Protein AF-A0A523MF38-F1 (afdb_monomer)

Foldseek 3Di:
DVVLQVLLVVLLCLLPDDPDPDPSVVQPVVALVSLVVQLVVLVVQLVVCVVVVPPVSVVVSVVSNSSSVSSNQVSVVHHPVNVVVVVVVVVD

pLDDT: mean 94.67, std 7.99, range [58.09, 98.81]

Solvent-accessible surface area (backbone atoms only — not comparable to full-atom values): 5080 Å² total; per-residue (Å²): 109,71,65,61,57,52,49,49,54,53,51,55,54,37,66,71,53,78,93,64,93,44,72,67,29,52,43,57,75,61,31,66,72,52,35,54,49,48,32,53,50,27,50,51,51,24,51,51,23,54,74,68,66,36,65,68,48,30,55,50,27,47,50,50,25,50,52,35,46,54,52,46,32,51,74,68,79,41,53,73,64,59,55,50,51,54,55,55,60,71,75,105

Secondary structure (DSSP, 8-state):
-HHHHHHHHHHHHHHH-SS---HHHHHHHHHHHHHHHHHHHHHHHHHHHHHHT-HHHHHHHHHHHHHHHHHHHHHTT--HHHHHHHHHHHT-

Structure (mmCIF, N/CA/C/O backbone):
data_AF-A0A523MF38-F1
#
_entry.id   AF-A0A523MF38-F1
#
loop_
_atom_site.group_PDB
_atom_site.id
_atom_site.type_symbol
_atom_site.label_atom_id
_atom_site.label_alt_id
_atom_site.label_comp_id
_atom_site.label_asym_id
_atom_site.label_entity_id
_atom_site.label_seq_id
_atom_site.pdbx_PDB_ins_code
_atom_site.Cartn_x
_atom_site.Cartn_y
_atom_site.Cartn_z
_atom_site.occupancy
_atom_site.B_iso_or_equiv
_atom_site.auth_seq_id
_atom_site.auth_comp_id
_atom_site.auth_asym_id
_atom_site.auth_atom_id
_atom_site.pdbx_PDB_model_num
ATOM 1 N N . MET A 1 1 ? -9.273 -13.966 0.418 1.00 60.72 1 MET A N 1
ATOM 2 C CA . MET A 1 1 ? -7.906 -14.173 -0.108 1.00 60.72 1 MET A CA 1
ATOM 3 C C . MET A 1 1 ? -7.856 -14.233 -1.630 1.00 60.72 1 MET A C 1
ATOM 5 O O . MET A 1 1 ? -7.016 -13.535 -2.169 1.00 60.72 1 MET A O 1
ATOM 9 N N . ALA A 1 2 ? -8.759 -14.955 -2.317 1.00 82.88 2 ALA A N 1
ATOM 10 C CA . ALA A 1 2 ? -8.776 -15.042 -3.791 1.00 82.88 2 ALA A CA 1
ATOM 11 C C . ALA A 1 2 ? -8.624 -13.682 -4.504 1.00 82.88 2 ALA A C 1
ATOM 13 O O . ALA A 1 2 ? -7.739 -13.524 -5.337 1.00 82.88 2 ALA A O 1
ATOM 14 N N . PHE A 1 3 ? -9.380 -12.665 -4.075 1.00 93.56 3 PHE A N 1
ATOM 15 C CA . PHE A 1 3 ? -9.300 -11.333 -4.680 1.00 93.56 3 PHE A CA 1
ATOM 16 C C . PHE A 1 3 ? -7.942 -10.626 -4.504 1.00 93.56 3 PHE A C 1
ATOM 18 O O . PHE A 1 3 ? -7.509 -9.926 -5.409 1.00 93.56 3 PHE A O 1
ATOM 25 N N . LEU A 1 4 ? -7.242 -10.792 -3.373 1.00 93.56 4 LEU A N 1
ATOM 26 C CA . LEU A 1 4 ? -5.935 -10.139 -3.179 1.00 93.56 4 LEU A CA 1
ATOM 27 C C . LEU A 1 4 ? -4.865 -10.752 -4.089 1.00 93.56 4 LEU A C 1
ATOM 29 O O . LEU A 1 4 ? -4.020 -10.033 -4.611 1.00 93.56 4 LEU A O 1
ATOM 33 N N . THR A 1 5 ? -4.941 -12.061 -4.330 1.00 93.75 5 THR A N 1
ATOM 34 C CA . THR A 1 5 ? -4.092 -12.747 -5.310 1.00 93.75 5 THR A CA 1
ATOM 35 C C . THR A 1 5 ? -4.429 -12.322 -6.744 1.00 93.75 5 THR A C 1
ATOM 37 O O . THR A 1 5 ? -3.529 -12.082 -7.544 1.00 93.75 5 THR A O 1
ATOM 40 N N . GLU A 1 6 ? -5.713 -12.163 -7.079 1.00 95.81 6 GLU A N 1
ATOM 41 C CA . GLU A 1 6 ? -6.130 -11.604 -8.376 1.00 95.81 6 GLU A CA 1
ATOM 42 C C . GLU A 1 6 ? -5.622 -10.166 -8.562 1.00 95.81 6 GLU A C 1
ATOM 44 O O . GLU A 1 6 ? -5.096 -9.817 -9.620 1.00 95.81 6 GLU A O 1
ATOM 49 N N . LEU A 1 7 ? -5.730 -9.338 -7.522 1.00 96.38 7 LEU A N 1
ATOM 50 C CA . LEU A 1 7 ? -5.243 -7.963 -7.523 1.00 96.38 7 LEU A CA 1
ATOM 51 C C . LEU A 1 7 ? -3.722 -7.898 -7.706 1.00 96.38 7 LEU A C 1
ATOM 53 O O . LEU A 1 7 ? -3.249 -7.102 -8.515 1.00 96.38 7 LEU A O 1
ATOM 57 N N . GLU A 1 8 ? -2.961 -8.750 -7.015 1.00 95.88 8 GLU A N 1
ATOM 58 C CA . GLU A 1 8 ? -1.514 -8.894 -7.219 1.00 95.88 8 GLU A CA 1
ATOM 59 C C . GLU A 1 8 ? -1.194 -9.221 -8.688 1.00 95.88 8 GLU A C 1
ATOM 61 O O . GLU A 1 8 ? -0.353 -8.561 -9.303 1.00 95.88 8 GLU A O 1
ATOM 66 N N . ALA A 1 9 ? -1.909 -10.177 -9.292 1.00 95.38 9 ALA A N 1
ATOM 67 C CA . ALA A 1 9 ? -1.713 -10.540 -10.695 1.00 95.38 9 ALA A CA 1
ATOM 68 C C . ALA A 1 9 ? -1.988 -9.360 -11.649 1.00 95.38 9 ALA A C 1
ATOM 70 O O . ALA A 1 9 ? -1.231 -9.135 -12.598 1.00 95.38 9 ALA A O 1
ATOM 71 N N . VAL A 1 10 ? -3.028 -8.564 -11.374 1.00 95.62 10 VAL A N 1
ATOM 72 C CA . VAL A 1 10 ? -3.335 -7.331 -12.121 1.00 95.62 10 VAL A CA 1
ATOM 73 C C . VAL A 1 10 ? -2.245 -6.269 -11.935 1.00 95.62 10 VAL A C 1
ATOM 75 O O . VAL A 1 10 ? -1.881 -5.580 -12.8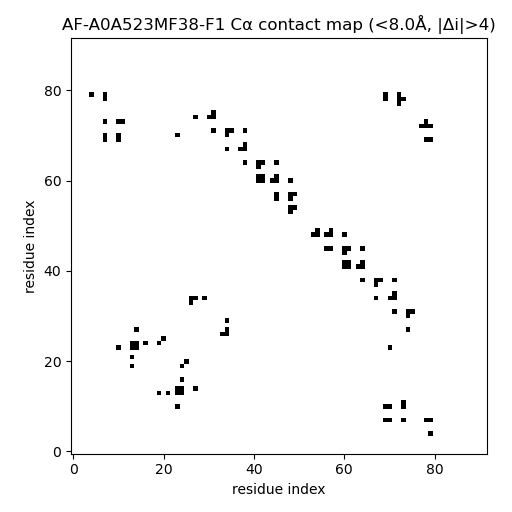90 1.00 95.62 10 VAL A O 1
ATOM 78 N N . ILE A 1 11 ? -1.703 -6.109 -10.727 1.00 96.75 11 ILE A N 1
ATOM 79 C CA . ILE A 1 11 ? -0.608 -5.167 -10.455 1.00 96.75 11 ILE A CA 1
ATOM 80 C C . ILE A 1 11 ? 0.639 -5.568 -11.252 1.00 96.75 11 ILE A C 1
ATOM 82 O O . ILE A 1 11 ? 1.203 -4.734 -11.970 1.00 96.75 11 ILE A O 1
ATOM 86 N N . ARG A 1 12 ? 1.009 -6.851 -11.213 1.00 95.56 12 ARG A N 1
ATOM 87 C CA . ARG A 1 12 ? 2.135 -7.411 -11.970 1.00 95.56 12 ARG A CA 1
ATOM 88 C C . ARG A 1 12 ? 1.972 -7.216 -13.474 1.00 95.56 12 ARG A C 1
ATOM 90 O O . ARG A 1 12 ? 2.897 -6.753 -14.141 1.00 95.56 12 ARG A O 1
ATOM 97 N N . SER A 1 13 ? 0.784 -7.486 -14.019 1.00 94.44 13 SER A N 1
ATOM 98 C CA . SER A 1 13 ? 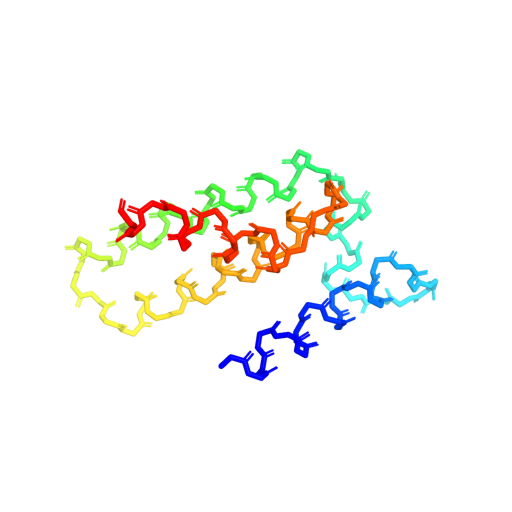0.526 -7.284 -15.451 1.00 94.44 13 SER A CA 1
ATOM 99 C C . SER A 1 13 ? 0.660 -5.810 -15.858 1.00 94.44 13 SER A C 1
ATOM 101 O O . SER A 1 13 ? 1.121 -5.499 -16.956 1.00 94.44 13 SER A O 1
ATOM 103 N N . ARG A 1 14 ? 0.301 -4.873 -14.970 1.00 94.31 14 ARG A N 1
ATOM 104 C CA . ARG A 1 14 ? 0.445 -3.429 -15.213 1.00 94.31 14 ARG A CA 1
ATOM 105 C C . ARG A 1 14 ? 1.890 -2.941 -15.109 1.00 94.31 14 ARG A C 1
ATOM 107 O O . ARG A 1 14 ? 2.220 -1.965 -15.783 1.00 94.31 14 ARG A O 1
ATOM 114 N N . ARG A 1 15 ? 2.757 -3.603 -14.333 1.00 91.50 15 ARG A N 1
ATOM 115 C CA . ARG A 1 15 ? 4.201 -3.297 -14.278 1.00 91.50 15 ARG A CA 1
ATOM 116 C C . ARG A 1 15 ? 4.838 -3.428 -15.661 1.00 91.50 15 ARG A C 1
ATOM 118 O O . ARG A 1 15 ? 5.521 -2.507 -16.113 1.00 91.5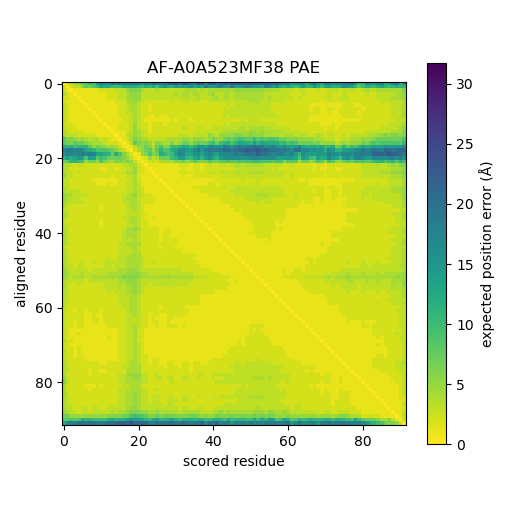0 15 ARG A O 1
ATOM 125 N N . THR A 1 16 ? 4.542 -4.519 -16.366 1.00 86.75 16 THR A N 1
ATOM 126 C CA . THR A 1 16 ? 5.144 -4.858 -17.668 1.00 86.75 16 THR A CA 1
ATOM 127 C C . THR A 1 16 ? 4.390 -4.296 -18.875 1.00 86.75 16 THR A C 1
ATOM 129 O O . THR A 1 16 ? 4.974 -4.170 -19.948 1.00 86.75 16 THR A O 1
ATOM 132 N N . ALA A 1 17 ? 3.128 -3.881 -18.716 1.00 86.88 17 ALA A N 1
ATOM 133 C CA . ALA A 1 17 ? 2.324 -3.336 -19.809 1.00 86.88 17 ALA A CA 1
ATOM 134 C C . ALA A 1 17 ? 2.973 -2.110 -20.488 1.00 86.88 17 ALA A C 1
ATOM 136 O O . ALA A 1 17 ? 3.404 -1.157 -19.828 1.00 86.88 17 ALA A O 1
ATOM 137 N N . THR A 1 18 ? 2.992 -2.103 -21.823 1.00 78.12 18 THR A N 1
ATOM 138 C CA . THR A 1 18 ? 3.445 -0.981 -22.661 1.00 78.12 18 THR A CA 1
ATOM 139 C C . THR A 1 18 ? 2.257 -0.130 -23.112 1.00 78.12 18 THR A C 1
ATOM 141 O O . THR A 1 18 ? 1.245 -0.669 -23.547 1.00 78.12 18 THR A O 1
ATOM 144 N N . GLY A 1 19 ? 2.359 1.201 -23.033 1.00 67.00 19 GLY A N 1
ATOM 145 C CA . GLY A 1 19 ? 1.348 2.124 -23.582 1.00 67.00 19 GLY A CA 1
ATOM 146 C C . GLY A 1 19 ? 0.033 2.252 -22.795 1.00 67.00 19 GLY A C 1
ATOM 147 O O . GLY A 1 19 ? -0.793 3.098 -23.131 1.00 67.00 19 GLY A O 1
ATOM 148 N N . ALA A 1 20 ? -0.168 1.475 -21.728 1.00 68.50 20 ALA A N 1
ATOM 149 C CA . ALA A 1 20 ? -1.365 1.568 -20.897 1.00 68.50 20 ALA A CA 1
ATOM 150 C C . ALA A 1 20 ? -1.312 2.796 -19.968 1.00 68.50 20 ALA A C 1
ATOM 152 O O . ALA A 1 20 ? -0.467 2.874 -19.072 1.00 68.50 20 ALA A O 1
ATOM 153 N N . LYS A 1 21 ? -2.258 3.733 -20.125 1.00 72.25 21 LYS A N 1
ATOM 154 C CA . LYS A 1 21 ? -2.528 4.765 -19.111 1.00 72.25 21 LYS A CA 1
ATOM 155 C C . LYS A 1 21 ? -3.271 4.112 -17.944 1.00 72.25 21 LYS A C 1
ATOM 157 O O . LYS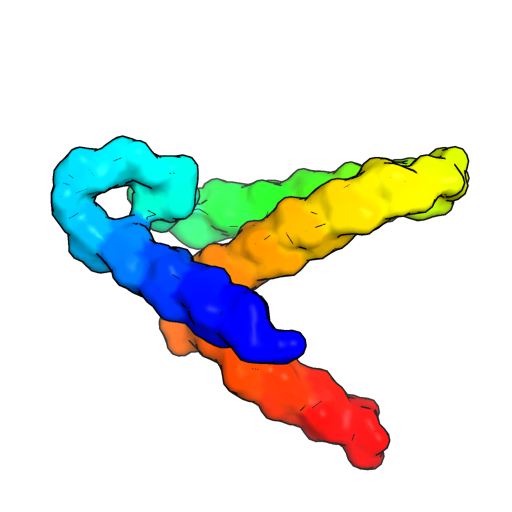 A 1 21 ? -4.491 4.004 -17.966 1.00 72.25 21 LYS A O 1
ATOM 162 N N . SER A 1 22 ? -2.535 3.647 -16.940 1.00 87.81 22 SER A N 1
ATOM 163 C CA . SER A 1 22 ? -3.114 3.179 -15.677 1.00 87.81 22 SER A CA 1
ATOM 164 C C . SER A 1 22 ? -2.393 3.819 -14.500 1.00 87.81 22 SER A C 1
ATOM 166 O O . SER A 1 22 ? -1.189 4.070 -14.570 1.00 87.81 22 SER A O 1
ATOM 168 N N . TYR A 1 23 ? -3.123 4.057 -13.409 1.00 93.56 23 TYR A N 1
ATOM 169 C CA . TYR A 1 23 ? -2.547 4.598 -12.178 1.00 93.56 23 TYR A CA 1
ATOM 170 C C . TYR A 1 23 ? -1.372 3.744 -11.682 1.00 93.56 23 TYR A C 1
ATOM 172 O O . TYR A 1 23 ? -0.295 4.268 -11.408 1.00 93.56 23 TYR A O 1
ATOM 180 N N . THR A 1 24 ? -1.532 2.416 -11.689 1.00 95.38 24 THR A N 1
ATOM 181 C CA . THR A 1 24 ? -0.474 1.467 -11.316 1.00 95.38 24 THR A CA 1
ATOM 182 C C . THR A 1 24 ? 0.775 1.621 -12.186 1.00 95.38 24 THR A C 1
ATOM 184 O O . THR A 1 24 ? 1.888 1.613 -11.669 1.00 95.38 24 THR A O 1
ATOM 187 N N . LYS A 1 25 ? 0.621 1.825 -13.503 1.00 94.19 25 LYS A N 1
ATOM 188 C CA . LYS A 1 25 ? 1.771 2.071 -14.385 1.00 94.19 25 LYS A CA 1
ATOM 189 C C . LYS A 1 25 ? 2.486 3.372 -14.023 1.00 94.19 25 LYS A C 1
ATOM 191 O O . LYS A 1 25 ? 3.712 3.398 -14.009 1.00 94.19 25 LYS A O 1
ATOM 196 N N . THR A 1 26 ? 1.747 4.432 -13.693 1.00 94.06 26 THR A N 1
ATOM 197 C CA . THR A 1 26 ? 2.342 5.696 -13.234 1.00 94.06 26 THR A CA 1
ATOM 198 C C . THR A 1 26 ? 3.142 5.510 -11.948 1.00 94.06 26 THR A C 1
ATOM 200 O O . THR A 1 26 ? 4.232 6.068 -11.845 1.00 94.06 26 THR A O 1
ATOM 203 N N . LEU A 1 27 ? 2.651 4.705 -10.999 1.00 96.88 27 LEU A N 1
ATOM 204 C CA . LEU A 1 27 ? 3.396 4.371 -9.782 1.00 96.88 27 LEU A CA 1
ATOM 205 C C . LEU A 1 27 ? 4.744 3.725 -10.120 1.00 96.88 27 LEU A C 1
ATOM 207 O O . LEU A 1 27 ? 5.782 4.232 -9.701 1.00 96.88 27 LEU A O 1
ATOM 211 N N . PHE A 1 28 ? 4.742 2.680 -10.953 1.00 96.50 28 PHE A N 1
ATOM 212 C CA . PHE A 1 28 ? 5.977 2.009 -11.370 1.00 96.50 28 PHE A CA 1
ATOM 213 C C . PHE A 1 28 ? 6.919 2.922 -12.160 1.00 96.50 28 PHE A C 1
ATOM 215 O O . PHE A 1 28 ? 8.121 2.913 -11.913 1.00 96.50 28 PHE A O 1
ATOM 222 N N . ASN A 1 29 ? 6.394 3.762 -13.056 1.00 94.81 29 ASN A N 1
ATOM 223 C CA . ASN A 1 29 ? 7.203 4.720 -13.817 1.00 94.81 29 ASN A CA 1
ATOM 2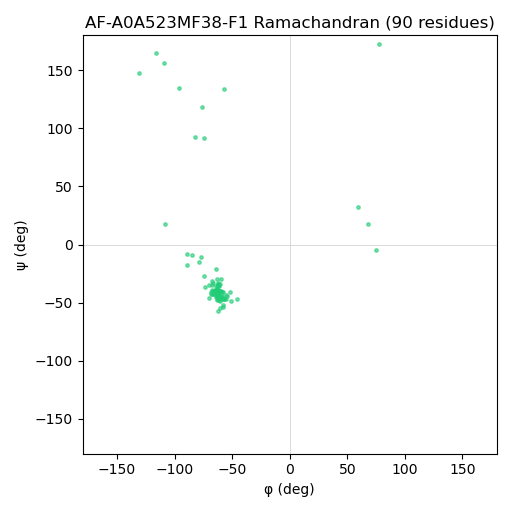24 C C . ASN A 1 29 ? 7.884 5.766 -12.918 1.00 94.81 29 ASN A C 1
ATOM 226 O O . ASN A 1 29 ? 8.945 6.274 -13.269 1.00 94.81 29 ASN A O 1
ATOM 230 N N . ARG A 1 30 ? 7.274 6.110 -11.776 1.00 96.44 30 ARG A N 1
ATOM 231 C CA . ARG A 1 30 ? 7.843 7.036 -10.783 1.00 96.44 30 ARG A CA 1
ATOM 232 C C . ARG A 1 30 ? 8.791 6.354 -9.789 1.00 96.44 30 ARG A C 1
ATOM 234 O O . ARG A 1 30 ? 9.475 7.052 -9.044 1.00 96.44 30 ARG A O 1
ATOM 241 N N . GLY A 1 31 ? 8.858 5.025 -9.809 1.00 96.94 31 GLY A N 1
ATOM 242 C CA . GLY A 1 31 ? 9.818 4.222 -9.061 1.00 96.94 31 GLY A CA 1
ATOM 243 C C . GLY A 1 31 ? 9.508 4.057 -7.572 1.00 96.94 31 GLY A C 1
ATOM 244 O O . GLY A 1 31 ? 8.608 4.680 -7.003 1.00 96.94 31 GLY A O 1
ATOM 245 N N . THR A 1 32 ? 10.307 3.202 -6.933 1.00 98.06 32 THR A N 1
ATOM 246 C CA . THR A 1 32 ? 10.165 2.793 -5.528 1.00 98.06 32 THR A CA 1
ATOM 247 C C . THR A 1 32 ? 10.066 3.955 -4.534 1.00 98.06 32 THR A C 1
ATOM 249 O O . THR A 1 32 ? 9.207 3.868 -3.659 1.00 98.06 32 THR A O 1
ATOM 252 N N . PRO A 1 33 ? 10.830 5.068 -4.650 1.00 98.31 33 PRO A N 1
ATOM 253 C CA . PRO A 1 33 ? 10.697 6.186 -3.712 1.00 98.31 33 PRO A CA 1
ATOM 254 C C . PRO A 1 33 ? 9.286 6.784 -3.679 1.00 98.31 33 PRO A C 1
ATOM 256 O O . PRO A 1 33 ? 8.760 7.070 -2.607 1.00 98.31 33 PRO A O 1
ATOM 259 N N . TYR A 1 34 ? 8.641 6.926 -4.842 1.00 98.44 34 TYR A N 1
ATOM 260 C CA . TYR A 1 34 ? 7.282 7.460 -4.906 1.00 98.44 34 TYR A CA 1
ATOM 261 C C . TYR A 1 34 ? 6.236 6.457 -4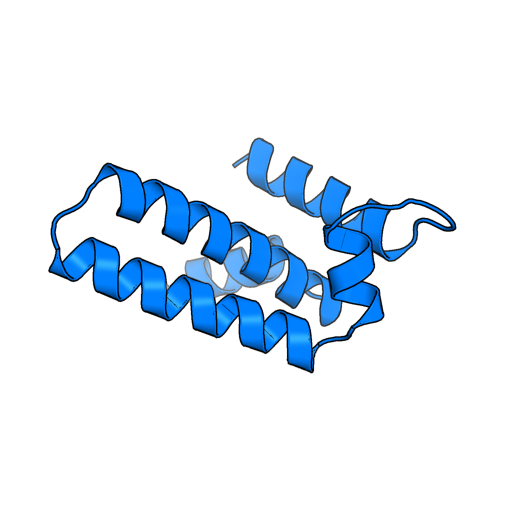.408 1.00 98.44 34 TYR A C 1
ATOM 263 O O . TYR A 1 34 ? 5.272 6.835 -3.748 1.00 98.44 34 TYR A O 1
ATOM 271 N N . ILE A 1 35 ? 6.436 5.168 -4.687 1.00 98.69 35 ILE A N 1
ATOM 272 C CA . ILE A 1 35 ? 5.564 4.105 -4.175 1.00 98.69 35 ILE A CA 1
ATOM 273 C C . ILE A 1 35 ? 5.630 4.053 -2.641 1.00 98.69 35 ILE A C 1
ATOM 275 O O . ILE A 1 35 ? 4.592 4.025 -1.987 1.00 98.69 35 ILE A O 1
ATOM 279 N N . ALA A 1 36 ? 6.834 4.102 -2.064 1.00 98.56 36 ALA A N 1
ATOM 280 C CA . ALA A 1 36 ? 7.032 4.120 -0.616 1.00 98.56 36 ALA A CA 1
ATOM 281 C C . ALA A 1 36 ? 6.426 5.373 0.036 1.00 98.56 36 ALA A C 1
ATOM 283 O O . ALA A 1 36 ? 5.825 5.275 1.104 1.00 98.56 36 ALA A O 1
ATOM 284 N N . GLN A 1 37 ? 6.519 6.532 -0.628 1.00 98.69 37 GLN A N 1
ATOM 285 C CA . GLN A 1 37 ? 5.829 7.746 -0.189 1.00 98.69 37 GLN A CA 1
ATOM 286 C C . GLN A 1 37 ? 4.316 7.519 -0.078 1.00 98.69 37 GLN A C 1
ATOM 288 O O . GLN A 1 37 ? 3.738 7.873 0.945 1.00 98.69 37 GLN A O 1
ATOM 293 N N . LYS A 1 38 ? 3.688 6.907 -1.093 1.00 98.69 38 LYS A N 1
ATOM 294 C CA . LYS A 1 38 ? 2.253 6.595 -1.060 1.00 98.69 38 LYS A CA 1
ATOM 295 C C . LYS A 1 38 ? 1.896 5.660 0.093 1.00 98.69 38 LYS A C 1
ATOM 297 O O . LYS A 1 38 ? 0.969 5.962 0.821 1.00 98.69 38 LYS A O 1
ATOM 302 N N . VAL A 1 39 ? 2.671 4.598 0.329 1.00 98.75 39 VAL A N 1
ATOM 303 C CA . VAL A 1 39 ? 2.463 3.718 1.499 1.00 98.75 39 VAL A CA 1
ATOM 304 C C . VAL A 1 39 ? 2.484 4.510 2.813 1.00 98.75 39 VAL A C 1
ATOM 306 O O . VAL A 1 39 ? 1.639 4.287 3.676 1.00 98.75 39 VAL A O 1
ATOM 309 N N . GLY A 1 40 ? 3.429 5.442 2.969 1.00 98.62 40 GLY A N 1
ATOM 310 C CA . GLY A 1 40 ? 3.502 6.300 4.153 1.00 98.62 40 GLY A CA 1
ATOM 311 C C . GLY A 1 40 ? 2.303 7.242 4.301 1.00 98.62 40 GLY A C 1
ATOM 312 O O . GLY A 1 40 ? 1.815 7.422 5.412 1.00 98.62 40 GLY A O 1
ATOM 313 N N . GLU A 1 41 ? 1.824 7.815 3.196 1.00 98.75 41 GLU A N 1
ATOM 314 C CA . GLU A 1 41 ? 0.641 8.684 3.158 1.00 98.75 41 GLU A CA 1
ATOM 315 C C . GLU A 1 41 ? -0.613 7.933 3.627 1.00 98.75 41 GLU A C 1
ATOM 317 O O . GLU A 1 41 ? -1.197 8.323 4.638 1.00 98.75 41 GLU A O 1
ATOM 322 N N . GLU A 1 42 ? -0.923 6.787 3.010 1.00 98.69 42 GLU A N 1
ATOM 323 C CA . GLU A 1 42 ? -2.110 5.992 3.365 1.00 98.69 42 GLU A CA 1
ATOM 324 C C . GLU A 1 42 ? -2.048 5.477 4.813 1.00 98.69 42 GLU A C 1
ATOM 326 O O . GLU A 1 42 ? -3.055 5.389 5.514 1.00 98.69 42 GLU A O 1
ATOM 331 N N . ALA A 1 43 ? -0.847 5.149 5.307 1.00 98.81 43 ALA A N 1
ATOM 332 C CA . ALA A 1 43 ? -0.665 4.731 6.694 1.00 98.81 43 ALA A CA 1
ATOM 333 C C . ALA A 1 43 ? -0.998 5.861 7.682 1.00 98.81 43 ALA A C 1
ATOM 335 O O . ALA A 1 43 ? -1.631 5.616 8.711 1.00 98.81 43 ALA A O 1
ATOM 336 N N . VAL A 1 44 ? -0.591 7.098 7.380 1.00 98.81 44 VAL A N 1
ATOM 337 C CA . VAL A 1 44 ? -0.925 8.270 8.202 1.00 98.81 44 VAL A CA 1
ATOM 338 C C . VAL A 1 44 ? -2.421 8.567 8.131 1.00 98.81 44 VAL A C 1
ATOM 340 O O . VAL A 1 44 ? -3.037 8.819 9.168 1.00 98.81 44 VAL A O 1
ATOM 343 N N . GLU A 1 45 ? -3.025 8.494 6.947 1.00 98.69 45 GLU A N 1
ATOM 344 C CA . GLU A 1 45 ? -4.464 8.710 6.763 1.00 98.69 45 GLU A CA 1
ATOM 345 C C . GLU A 1 45 ? -5.297 7.670 7.516 1.00 98.69 45 GLU A C 1
ATOM 347 O O . GLU A 1 45 ? -6.233 8.037 8.231 1.00 98.69 45 GLU A O 1
ATOM 352 N N . LEU A 1 46 ? -4.895 6.396 7.473 1.00 98.81 46 LEU A N 1
ATOM 353 C CA . LEU A 1 46 ? -5.513 5.326 8.253 1.00 98.81 46 LEU A CA 1
ATOM 354 C C . LEU A 1 46 ? -5.444 5.597 9.762 1.00 98.81 46 LEU A C 1
ATOM 356 O O . LEU A 1 46 ? -6.442 5.428 10.468 1.00 98.81 46 LEU A O 1
ATOM 360 N N . VAL A 1 47 ? -4.290 6.045 10.271 1.00 98.81 47 VAL A N 1
ATOM 361 C CA . VAL A 1 47 ? -4.137 6.417 11.689 1.00 98.81 47 VAL A CA 1
ATOM 362 C C . VAL A 1 47 ? -5.070 7.572 12.053 1.00 98.81 47 VAL A C 1
ATOM 364 O O . VAL A 1 47 ? -5.742 7.513 13.084 1.00 98.81 47 VAL A O 1
ATOM 367 N N . ILE A 1 48 ? -5.159 8.603 11.209 1.00 98.69 48 ILE A N 1
ATOM 368 C CA . ILE A 1 48 ? -6.057 9.744 11.428 1.00 98.69 48 ILE A CA 1
ATOM 369 C C . ILE A 1 48 ? -7.520 9.284 11.450 1.00 98.69 48 ILE A C 1
ATOM 371 O O . ILE A 1 48 ? -8.253 9.639 12.376 1.00 98.69 48 ILE A O 1
ATOM 375 N N . ALA A 1 49 ? -7.940 8.466 10.482 1.00 98.62 49 ALA A N 1
ATOM 376 C CA . ALA A 1 49 ? -9.296 7.924 10.415 1.00 98.62 49 ALA A CA 1
ATOM 377 C C . ALA A 1 49 ? -9.641 7.097 11.665 1.00 98.62 49 ALA A C 1
ATOM 379 O O . ALA A 1 49 ? -10.737 7.224 12.220 1.00 98.62 49 ALA A O 1
ATOM 380 N N . ALA A 1 50 ? -8.683 6.307 12.158 1.00 98.62 50 ALA A N 1
ATOM 381 C CA . ALA A 1 50 ? -8.833 5.535 13.385 1.00 98.62 50 ALA A CA 1
ATOM 382 C C . ALA A 1 50 ? -9.009 6.422 14.625 1.00 98.62 50 ALA A C 1
ATOM 384 O O . ALA A 1 50 ? -9.922 6.184 15.417 1.00 98.62 50 ALA A O 1
ATOM 385 N N . VAL A 1 51 ? -8.195 7.474 14.769 1.00 98.69 51 VAL A N 1
ATOM 386 C CA . VAL A 1 51 ? -8.313 8.452 15.867 1.00 98.69 51 VAL A CA 1
ATOM 387 C C . VAL A 1 51 ? -9.661 9.177 15.834 1.00 98.69 51 VAL A C 1
ATOM 389 O O . VAL A 1 51 ? -10.239 9.454 16.883 1.00 98.69 51 VAL A O 1
ATOM 392 N N . GLN A 1 52 ? -10.187 9.455 14.642 1.00 98.44 52 GLN A N 1
ATOM 393 C CA . GLN A 1 52 ? -11.488 10.101 14.454 1.00 98.44 52 GLN A CA 1
ATOM 394 C C . GLN A 1 52 ? -12.681 9.156 14.674 1.00 98.44 52 GLN A C 1
ATOM 396 O O . GLN A 1 52 ? -13.819 9.618 14.734 1.00 98.44 52 GLN A O 1
ATOM 401 N N . GLY A 1 53 ? -12.452 7.843 14.795 1.00 98.25 53 GLY A N 1
ATOM 402 C CA . GLY A 1 53 ? -13.520 6.847 14.896 1.00 98.25 53 GLY A CA 1
ATOM 403 C C . GLY A 1 53 ? -14.344 6.692 13.611 1.00 98.25 53 GLY A C 1
ATOM 404 O O . GLY A 1 53 ? -15.446 6.136 13.650 1.00 98.25 53 GLY A O 1
ATOM 405 N N . ASP A 1 54 ? -13.828 7.166 12.474 1.00 98.38 54 ASP A N 1
ATOM 406 C CA . ASP A 1 54 ? -14.509 7.108 11.183 1.00 98.38 54 ASP A CA 1
ATOM 407 C C . ASP A 1 54 ? -14.309 5.732 10.542 1.00 98.38 54 ASP A C 1
ATOM 409 O O . ASP A 1 54 ? -13.342 5.470 9.828 1.00 98.38 54 ASP A O 1
ATOM 413 N N . LYS A 1 55 ? -15.252 4.823 10.805 1.00 98.56 55 LYS A N 1
ATOM 414 C CA . LYS A 1 55 ? -15.201 3.442 10.305 1.00 98.56 55 LYS A CA 1
ATOM 415 C C . LYS A 1 55 ? -15.183 3.350 8.780 1.00 98.56 55 LYS A C 1
ATOM 417 O O . LYS A 1 55 ? -14.574 2.423 8.253 1.00 98.56 55 LYS A O 1
ATOM 422 N N . ALA A 1 56 ? -15.864 4.262 8.085 1.00 98.44 56 ALA A N 1
ATOM 423 C CA . ALA A 1 56 ? -15.916 4.234 6.629 1.00 98.44 56 ALA A CA 1
ATOM 424 C C . ALA A 1 56 ? -14.547 4.602 6.053 1.00 98.44 56 ALA A C 1
ATOM 426 O O . ALA A 1 56 ? -14.023 3.875 5.207 1.00 98.44 56 ALA A O 1
ATOM 427 N N . ARG A 1 57 ? -13.930 5.664 6.583 1.00 98.38 57 ARG A N 1
ATOM 428 C CA . ARG A 1 57 ? -12.567 6.034 6.202 1.00 98.38 57 ARG A CA 1
ATOM 429 C C . ARG A 1 57 ? -11.546 4.986 6.607 1.00 98.38 57 ARG A C 1
ATOM 431 O O . ARG A 1 57 ? -10.723 4.651 5.775 1.00 98.38 57 ARG A O 1
ATOM 438 N N . ILE A 1 58 ? -11.642 4.385 7.796 1.00 98.81 58 ILE A N 1
ATOM 439 C CA . ILE A 1 58 ? -10.739 3.291 8.199 1.00 98.81 58 ILE A CA 1
ATOM 440 C C . ILE A 1 58 ? -10.688 2.196 7.125 1.00 98.81 58 ILE A C 1
ATOM 442 O O . ILE A 1 58 ? -9.605 1.766 6.743 1.00 98.81 58 ILE A O 1
ATOM 446 N N . VAL A 1 59 ? -11.845 1.741 6.629 1.00 98.69 59 VAL A N 1
ATOM 447 C CA . VAL A 1 59 ? -11.886 0.699 5.591 1.00 98.69 59 VAL A CA 1
ATOM 448 C C . VAL A 1 59 ? -11.303 1.206 4.271 1.00 98.69 59 VAL A C 1
ATOM 450 O O . VAL A 1 59 ? -10.581 0.455 3.618 1.00 98.69 59 VAL A O 1
ATOM 453 N N . SER A 1 60 ? -11.590 2.456 3.896 1.00 98.50 60 SER A N 1
ATOM 454 C CA . SER A 1 60 ? -11.059 3.077 2.677 1.00 98.50 60 SER A CA 1
ATOM 455 C C . SER A 1 60 ? -9.532 3.190 2.712 1.00 98.50 60 SER A C 1
ATOM 457 O O . SER A 1 60 ? -8.870 2.584 1.875 1.00 98.50 60 SER A O 1
ATOM 459 N N . GLU A 1 61 ? -8.967 3.853 3.726 1.00 98.75 61 GLU A N 1
ATOM 460 C CA . GLU A 1 61 ? -7.516 4.081 3.816 1.00 98.75 61 GLU A CA 1
ATOM 461 C C . GLU A 1 61 ? -6.759 2.759 4.040 1.00 98.75 61 GLU A C 1
ATOM 463 O O . GLU A 1 61 ? -5.643 2.573 3.565 1.00 98.75 61 GLU A O 1
ATOM 468 N N . ALA A 1 62 ? -7.360 1.779 4.731 1.00 98.62 62 ALA A N 1
ATOM 469 C CA . ALA A 1 62 ? -6.763 0.449 4.860 1.00 98.62 62 ALA A CA 1
ATOM 470 C C . ALA A 1 62 ? -6.722 -0.304 3.520 1.00 98.62 62 ALA A C 1
ATOM 472 O O . ALA A 1 62 ? -5.780 -1.062 3.271 1.00 98.62 62 ALA A O 1
ATOM 473 N N . ALA A 1 63 ? -7.729 -0.117 2.661 1.00 98.44 63 ALA A N 1
ATOM 474 C CA . ALA A 1 63 ? -7.734 -0.686 1.320 1.00 98.44 63 ALA A CA 1
ATOM 475 C C . ALA A 1 63 ? -6.672 -0.023 0.431 1.00 98.44 63 ALA A C 1
ATOM 477 O O . ALA A 1 63 ? -5.939 -0.741 -0.255 1.00 98.44 63 ALA A O 1
ATOM 478 N N . ASP A 1 64 ? -6.532 1.302 0.500 1.00 98.56 64 ASP A N 1
ATOM 479 C CA . ASP A 1 64 ? -5.502 2.041 -0.238 1.00 98.56 64 ASP A CA 1
ATOM 480 C C . ASP A 1 64 ? -4.093 1.688 0.256 1.00 98.56 64 ASP A C 1
ATOM 482 O O . ASP A 1 64 ? -3.215 1.364 -0.552 1.00 98.56 64 ASP A O 1
ATOM 486 N N . LEU A 1 65 ? -3.894 1.592 1.575 1.00 98.75 65 LEU A N 1
ATOM 487 C CA . LEU A 1 65 ? -2.653 1.103 2.173 1.00 98.75 65 LEU A CA 1
ATOM 488 C C . LEU A 1 65 ? -2.312 -0.311 1.687 1.00 98.75 65 LEU A C 1
ATOM 490 O O . LEU A 1 65 ? -1.174 -0.568 1.294 1.00 98.75 65 LEU A O 1
ATOM 494 N N . MET A 1 66 ? -3.283 -1.230 1.682 1.00 98.25 66 MET A N 1
ATOM 495 C CA . MET A 1 66 ? -3.076 -2.597 1.196 1.00 98.25 66 MET A CA 1
ATOM 496 C C . MET A 1 66 ? -2.712 -2.614 -0.292 1.00 98.25 66 MET A C 1
ATOM 498 O O . MET A 1 66 ? -1.776 -3.306 -0.693 1.00 98.25 66 MET A O 1
ATOM 502 N N . TYR A 1 67 ? -3.409 -1.835 -1.118 1.00 98.44 67 TYR A N 1
ATOM 503 C CA . TYR A 1 67 ? -3.103 -1.722 -2.540 1.00 98.44 67 TYR A CA 1
ATOM 504 C C . TYR A 1 67 ? -1.679 -1.194 -2.768 1.00 98.44 67 TYR A C 1
ATOM 506 O O . TYR A 1 67 ? -0.908 -1.790 -3.525 1.00 98.44 67 TYR A O 1
ATOM 514 N N . HIS A 1 68 ? -1.294 -0.114 -2.086 1.00 98.69 68 HIS A N 1
ATOM 515 C CA . HIS A 1 68 ? 0.041 0.464 -2.203 1.00 98.69 68 HIS A CA 1
ATOM 516 C C . HIS A 1 68 ? 1.137 -0.449 -1.648 1.00 98.69 68 HIS A C 1
ATOM 518 O O . HIS A 1 68 ? 2.225 -0.501 -2.227 1.00 98.69 68 HIS A O 1
ATOM 524 N N . LEU A 1 69 ? 0.846 -1.229 -0.604 1.00 98.56 69 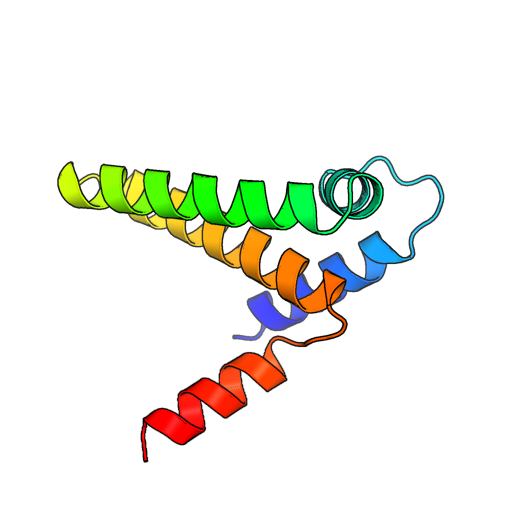LEU A N 1
ATOM 525 C CA . LEU A 1 69 ? 1.739 -2.268 -0.101 1.00 98.56 69 LEU A CA 1
ATOM 526 C C . LEU A 1 69 ? 1.979 -3.359 -1.153 1.00 98.56 69 LEU A C 1
ATOM 528 O O . LEU A 1 69 ? 3.130 -3.704 -1.401 1.00 98.56 69 LEU A O 1
ATOM 532 N N . LEU A 1 70 ? 0.936 -3.856 -1.827 1.00 98.19 70 LEU A N 1
ATOM 533 C CA . LEU A 1 70 ? 1.087 -4.842 -2.908 1.00 98.19 70 LEU A CA 1
ATOM 534 C C . LEU A 1 70 ? 1.929 -4.299 -4.074 1.00 98.19 70 LEU A C 1
ATOM 536 O O . LEU A 1 70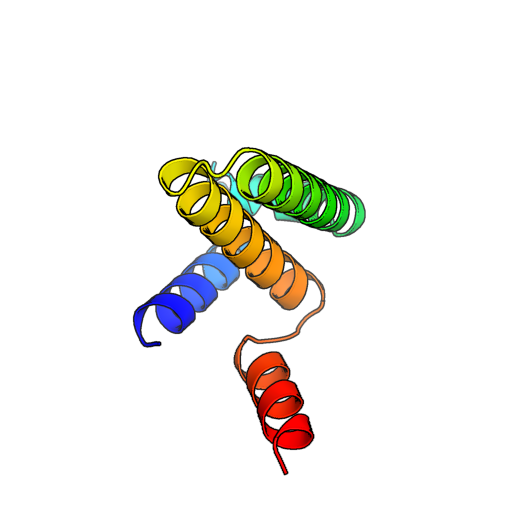 ? 2.774 -5.012 -4.613 1.00 98.19 70 LEU A O 1
ATOM 540 N N . VAL A 1 71 ? 1.742 -3.027 -4.444 1.00 98.31 71 VAL A N 1
ATOM 541 C CA . VAL A 1 71 ? 2.575 -2.366 -5.464 1.00 98.31 71 VAL A CA 1
ATOM 542 C C . VAL A 1 71 ? 4.030 -2.245 -5.000 1.00 98.31 71 VAL A C 1
ATOM 544 O O . VAL A 1 71 ? 4.938 -2.439 -5.808 1.00 98.31 71 VAL A O 1
ATOM 547 N N . LEU A 1 72 ? 4.269 -1.944 -3.718 1.00 98.56 72 LEU A N 1
ATOM 548 C CA . LEU A 1 72 ? 5.614 -1.863 -3.147 1.00 98.56 72 LEU A CA 1
ATOM 549 C C . LEU A 1 72 ? 6.311 -3.227 -3.129 1.00 98.56 72 LEU A C 1
ATOM 551 O O . LEU A 1 72 ? 7.487 -3.290 -3.481 1.00 98.56 72 LEU A O 1
ATOM 555 N N . LEU A 1 73 ? 5.604 -4.298 -2.758 1.00 98.25 73 LEU A N 1
ATOM 556 C CA . LEU A 1 73 ? 6.135 -5.663 -2.807 1.00 98.25 73 LEU A CA 1
ATOM 557 C C . LEU A 1 73 ? 6.564 -6.018 -4.233 1.00 98.25 73 LEU A C 1
ATOM 559 O O . LEU A 1 73 ? 7.733 -6.317 -4.458 1.00 98.25 73 LEU A O 1
ATOM 563 N N . GLU A 1 74 ? 5.670 -5.858 -5.211 1.00 97.81 74 GLU A N 1
ATOM 564 C CA . GLU A 1 74 ? 5.970 -6.160 -6.614 1.00 97.81 74 GLU A CA 1
ATOM 565 C C . GLU A 1 74 ? 7.108 -5.274 -7.162 1.00 97.81 74 GLU A C 1
ATOM 567 O O . GLU A 1 74 ? 7.946 -5.748 -7.922 1.00 97.81 74 GLU A O 1
ATOM 572 N N . ALA A 1 75 ? 7.213 -4.003 -6.751 1.00 97.56 75 ALA A N 1
ATOM 573 C CA . ALA A 1 75 ? 8.329 -3.128 -7.138 1.00 97.56 75 ALA A CA 1
ATOM 574 C C . ALA A 1 75 ? 9.699 -3.592 -6.609 1.00 97.56 75 ALA A C 1
ATOM 576 O O . ALA A 1 75 ? 10.720 -3.184 -7.163 1.00 97.56 75 ALA A O 1
ATOM 577 N N . ASN A 1 76 ? 9.714 -4.418 -5.560 1.00 97.69 76 ASN A N 1
ATOM 578 C CA . ASN A 1 76 ? 10.910 -5.017 -4.965 1.00 97.69 76 ASN A CA 1
ATOM 579 C C . ASN A 1 76 ? 11.010 -6.524 -5.254 1.00 97.69 76 ASN A C 1
ATOM 581 O O . ASN A 1 76 ? 11.742 -7.225 -4.562 1.00 97.69 76 ASN A O 1
ATOM 585 N N . ASP A 1 77 ? 10.273 -7.016 -6.256 1.00 97.25 77 ASP A N 1
ATOM 586 C CA . ASP A 1 77 ? 10.269 -8.423 -6.672 1.00 97.25 77 ASP A CA 1
ATOM 587 C C . ASP A 1 77 ? 9.850 -9.398 -5.551 1.00 97.25 77 ASP A C 1
ATOM 589 O O . ASP A 1 77 ? 10.292 -10.545 -5.500 1.00 97.25 77 ASP A O 1
ATOM 593 N N . LEU A 1 78 ? 8.963 -8.934 -4.665 1.00 97.94 78 LEU A N 1
ATOM 594 C CA . LEU A 1 78 ? 8.328 -9.707 -3.599 1.00 97.94 78 LEU A CA 1
ATOM 595 C C . LEU A 1 78 ? 6.846 -9.944 -3.909 1.00 97.94 78 LEU A C 1
ATOM 597 O O . LEU A 1 78 ? 6.204 -9.176 -4.629 1.00 97.94 78 LEU A O 1
ATOM 601 N N . SER A 1 79 ? 6.288 -10.992 -3.313 1.00 96.31 79 SER A N 1
ATOM 602 C CA . SER A 1 79 ? 4.900 -11.416 -3.488 1.00 96.31 79 SER A CA 1
ATOM 603 C C . SER A 1 79 ? 4.081 -11.319 -2.200 1.00 96.31 79 SER A C 1
ATOM 605 O O . SER A 1 79 ? 4.604 -11.257 -1.084 1.00 96.31 79 SER A O 1
ATOM 607 N N . LEU A 1 80 ? 2.756 -11.383 -2.343 1.00 95.75 80 LEU A N 1
ATOM 608 C CA . LEU A 1 80 ? 1.845 -11.545 -1.208 1.00 95.75 80 LEU A CA 1
ATOM 609 C C . LEU A 1 80 ? 2.121 -12.851 -0.440 1.00 95.75 80 LEU A C 1
ATOM 611 O O . LEU A 1 80 ? 1.895 -12.909 0.769 1.00 95.75 80 LEU A O 1
ATOM 615 N N . ALA A 1 81 ? 2.622 -13.887 -1.119 1.00 96.19 81 ALA A N 1
ATOM 616 C CA . ALA A 1 81 ? 2.995 -15.148 -0.487 1.00 96.19 81 ALA A CA 1
ATOM 617 C C . ALA A 1 81 ? 4.207 -14.988 0.446 1.00 96.19 81 ALA A C 1
ATOM 619 O O . ALA A 1 81 ? 4.192 -15.550 1.540 1.00 96.19 81 ALA A O 1
ATOM 620 N N . ASP A 1 82 ? 5.199 -14.176 0.067 1.00 97.69 82 ASP A N 1
ATOM 621 C CA . ASP A 1 82 ? 6.361 -13.879 0.919 1.00 97.69 82 ASP A CA 1
ATOM 622 C C . ASP A 1 82 ? 5.924 -13.181 2.214 1.00 97.69 82 ASP A C 1
ATOM 624 O O . ASP A 1 82 ? 6.288 -13.602 3.315 1.00 97.69 82 ASP A O 1
ATOM 628 N N . LEU A 1 83 ? 5.054 -12.168 2.097 1.00 96.12 83 LEU A N 1
ATOM 629 C CA . LEU A 1 83 ? 4.465 -11.485 3.253 1.00 96.12 83 LEU A CA 1
ATOM 630 C C . LEU A 1 83 ? 3.653 -12.449 4.133 1.00 96.12 83 LEU A C 1
ATOM 632 O O . LEU A 1 83 ? 3.776 -12.429 5.357 1.00 96.12 83 LEU A O 1
ATOM 636 N N . ALA A 1 84 ? 2.814 -13.290 3.525 1.00 95.19 84 ALA A N 1
ATOM 637 C CA . ALA A 1 84 ? 1.997 -14.253 4.256 1.00 95.19 84 ALA A CA 1
ATOM 638 C C . ALA A 1 84 ? 2.853 -15.291 5.001 1.00 95.19 84 ALA A C 1
ATOM 640 O O . ALA A 1 84 ? 2.521 -15.650 6.131 1.00 95.19 84 ALA A O 1
ATOM 641 N N . SER A 1 85 ? 3.961 -15.735 4.400 1.00 96.44 85 SER A N 1
ATOM 642 C CA . SER A 1 85 ? 4.914 -16.652 5.032 1.00 96.44 85 SER A CA 1
ATOM 643 C C . SER A 1 85 ? 5.558 -16.028 6.270 1.00 96.44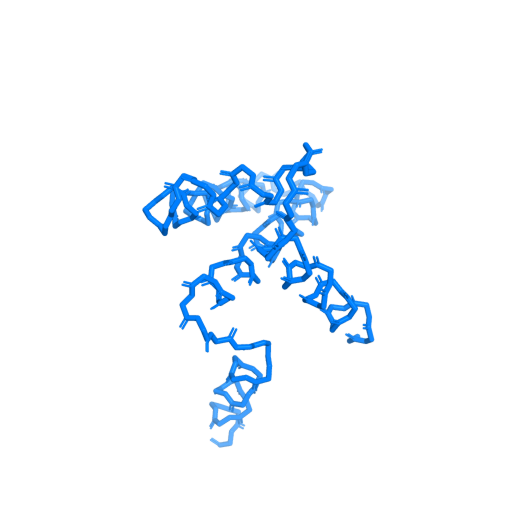 85 SER A C 1
ATOM 645 O O . SER A 1 85 ? 5.628 -16.673 7.315 1.00 96.44 85 SER A O 1
ATOM 647 N N . GLU A 1 86 ? 5.977 -14.765 6.186 1.00 97.25 86 GLU A N 1
ATOM 648 C CA . GLU A 1 86 ? 6.530 -14.032 7.331 1.00 97.25 86 GLU A CA 1
ATOM 649 C C . GLU A 1 86 ? 5.499 -13.873 8.459 1.00 97.25 86 GLU A C 1
ATOM 651 O O . GLU A 1 86 ? 5.804 -14.088 9.632 1.00 97.25 86 GLU A O 1
ATOM 656 N N . LEU A 1 87 ? 4.248 -13.546 8.124 1.00 96.19 87 LEU A N 1
ATOM 657 C CA . LEU A 1 87 ? 3.171 -13.452 9.114 1.00 96.19 87 LEU A CA 1
ATOM 658 C C . LEU A 1 87 ? 2.891 -14.800 9.792 1.00 96.19 87 LEU A C 1
ATOM 660 O O . LEU A 1 87 ? 2.712 -14.842 11.009 1.00 96.19 87 LEU A O 1
ATOM 664 N N . ALA A 1 88 ? 2.888 -15.895 9.028 1.00 96.31 88 ALA A N 1
ATOM 665 C CA . ALA A 1 88 ? 2.709 -17.241 9.566 1.00 96.31 88 ALA A CA 1
ATOM 666 C C . ALA A 1 88 ? 3.858 -17.642 10.504 1.00 96.31 88 ALA A C 1
ATOM 668 O O . ALA A 1 88 ? 3.611 -18.239 11.549 1.00 96.31 88 ALA A O 1
ATOM 669 N N . ALA A 1 89 ? 5.099 -17.268 10.176 1.00 97.00 89 ALA A N 1
ATOM 670 C CA . ALA A 1 89 ? 6.264 -17.544 11.013 1.00 97.00 89 ALA A CA 1
ATOM 671 C C . ALA A 1 89 ? 6.183 -16.868 12.395 1.00 97.00 89 ALA A C 1
ATOM 673 O O . ALA A 1 89 ? 6.641 -17.447 13.374 1.00 97.00 89 ALA A O 1
ATOM 674 N N . ARG A 1 90 ? 5.566 -15.681 12.493 1.00 95.12 90 ARG A N 1
ATOM 675 C CA . ARG A 1 90 ? 5.392 -14.932 13.758 1.00 95.12 90 ARG A CA 1
ATOM 676 C C . ARG A 1 90 ? 4.256 -15.438 14.647 1.00 95.12 90 ARG A C 1
ATOM 678 O O . ARG A 1 90 ? 4.155 -15.010 15.793 1.00 95.12 90 ARG A O 1
ATOM 685 N N . HIS A 1 91 ? 3.364 -16.263 14.107 1.00 86.00 91 HIS A N 1
ATOM 686 C CA . HIS A 1 91 ? 2.224 -16.816 14.839 1.00 86.00 91 HIS A CA 1
ATOM 687 C C . HIS A 1 91 ? 2.569 -18.146 15.546 1.00 86.00 91 HIS A C 1
ATOM 689 O O . HIS A 1 91 ? 1.756 -18.655 16.318 1.00 86.00 91 HIS A O 1
ATOM 695 N N . ASN A 1 92 ? 3.749 -18.715 15.286 1.00 58.09 92 ASN A N 1
ATOM 696 C CA . ASN A 1 92 ? 4.219 -19.953 15.915 1.00 58.09 92 ASN A CA 1
ATOM 697 C C . ASN A 1 92 ? 5.041 -19.697 17.179 1.00 58.09 92 ASN A C 1
ATOM 699 O O . ASN A 1 92 ? 5.808 -18.709 17.198 1.00 58.09 92 ASN A O 1
#

Radius of gyration: 14.24 Å; Cα contacts (8 Å, |Δi|>4): 66; chains: 1; bounding box: 27×30×40 Å

Nearest PDB structures (foldseek):
  6j2l-assembly1_A  TM=9.634E-01  e=2.324E-06  Shigella flexneri
  6j22-assembly1_A  TM=9.684E-01  e=3.106E-06  Shigella flexneri
  2a7w-assembly1_A  TM=9.465E-01  e=1.877E-05  Chromobacterium violaceum
  1yvw-assembly1_A  TM=9.389E-01  e=4.228E-05  Bacillus cereus
  3c90-assembly1_X  TM=8.665E-01  e=6.211E-03  Mycobacterium tuberculosis H37Rv

Mean predicted aligned error: 3.23 Å

Sequence (92 aa):
MAFLTELEAVIRSRRTATGAKSYTKTLFNRGTPYIAQKVGEEAVELVIAAVQGDKARIVSEAADLMYHLLVLLEANDLSLADLASELAARHN